Protein AF-A0A6L6EAN2-F1 (afdb_monomer_lite)

Foldseek 3Di:
DDPVVCQQPDWDDDDPDTHRNLVVQLVVLCVVLVVCVVVVHPVSLVSLLVSLVSLLVNLVVCLVPVPDPPCNVVSVVRNVVSVVSNVVSVVD

Structure (mmCIF, N/CA/C/O backbone):
data_AF-A0A6L6EAN2-F1
#
_entry.id   AF-A0A6L6EAN2-F1
#
loop_
_atom_site.group_PDB
_atom_site.id
_atom_site.type_symbol
_atom_site.label_atom_id
_atom_site.label_alt_id
_atom_site.label_comp_id
_atom_site.label_asym_id
_atom_site.label_entity_id
_atom_site.label_seq_id
_atom_site.pdbx_PDB_ins_code
_atom_site.Cartn_x
_atom_site.Cartn_y
_atom_site.Cartn_z
_atom_site.occupancy
_atom_site.B_iso_or_equiv
_atom_site.auth_seq_id
_atom_site.auth_comp_id
_atom_site.auth_asym_id
_atom_site.auth_atom_id
_atom_site.pdbx_PDB_model_num
ATOM 1 N N . MET A 1 1 ? -8.153 -6.657 -23.822 1.00 47.34 1 MET A N 1
ATOM 2 C C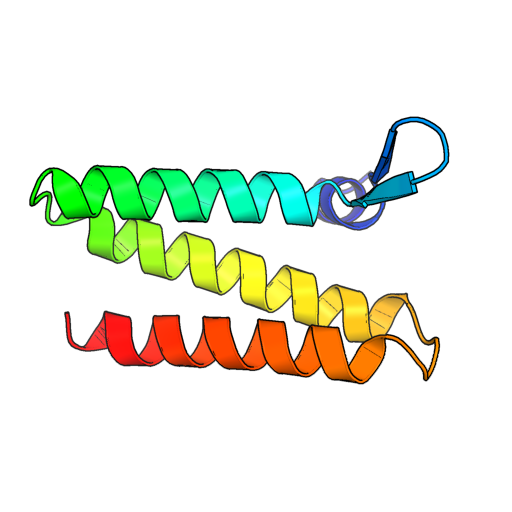A . MET A 1 1 ? -7.042 -6.095 -23.022 1.00 47.34 1 MET A CA 1
ATOM 3 C C . MET A 1 1 ? -7.441 -6.183 -21.557 1.00 47.34 1 MET A C 1
ATOM 5 O O . MET A 1 1 ? -8.406 -5.537 -21.179 1.00 47.34 1 MET A O 1
ATOM 9 N N . SER A 1 2 ? -6.806 -7.053 -20.767 1.00 74.00 2 SER A N 1
ATOM 10 C CA . SER A 1 2 ? -7.149 -7.201 -19.343 1.00 74.00 2 SER A CA 1
ATOM 11 C C . SER A 1 2 ? -6.704 -5.960 -18.560 1.00 74.00 2 SER A C 1
ATOM 13 O O . SER A 1 2 ? -5.590 -5.482 -18.767 1.00 74.00 2 SER A O 1
ATOM 15 N N . ILE A 1 3 ? -7.552 -5.465 -17.654 1.00 67.56 3 ILE A N 1
ATOM 16 C CA . ILE A 1 3 ? -7.271 -4.335 -16.746 1.00 67.56 3 ILE A CA 1
ATOM 17 C C . ILE A 1 3 ? -5.962 -4.529 -15.970 1.00 67.56 3 ILE A C 1
ATOM 19 O O . ILE A 1 3 ? -5.201 -3.581 -15.795 1.00 67.56 3 ILE A O 1
ATOM 23 N N . LEU A 1 4 ? -5.654 -5.769 -15.580 1.00 57.97 4 LEU A N 1
ATOM 24 C CA . LEU A 1 4 ? -4.393 -6.112 -14.919 1.00 57.97 4 LEU A CA 1
ATOM 25 C C . LEU A 1 4 ? -3.183 -5.823 -15.811 1.00 57.97 4 LEU A C 1
ATOM 27 O O . LEU A 1 4 ? -2.185 -5.287 -15.346 1.00 57.97 4 LEU A O 1
ATOM 31 N N . LYS A 1 5 ? -3.280 -6.131 -17.106 1.00 63.31 5 LYS A N 1
ATOM 32 C CA . LYS A 1 5 ? -2.188 -5.905 -18.056 1.00 63.31 5 LYS A CA 1
ATOM 33 C C . LYS A 1 5 ? -1.950 -4.412 -18.287 1.00 63.31 5 LYS A C 1
ATOM 35 O O . LYS A 1 5 ? -0.810 -3.964 -18.269 1.00 63.31 5 LYS A O 1
ATOM 40 N N . TRP A 1 6 ? -3.036 -3.639 -18.389 1.00 68.94 6 TRP A N 1
ATOM 41 C CA . TRP A 1 6 ? -2.979 -2.177 -18.468 1.00 68.94 6 TRP A CA 1
ATOM 42 C C . TRP A 1 6 ? -2.295 -1.563 -17.239 1.00 68.94 6 TRP A C 1
ATOM 44 O O . TRP A 1 6 ? -1.434 -0.708 -17.394 1.00 68.94 6 TRP A O 1
ATOM 54 N N . LEU A 1 7 ? -2.595 -2.050 -16.032 1.00 63.41 7 LEU A N 1
ATOM 55 C CA . LEU A 1 7 ? -1.970 -1.574 -14.793 1.00 63.41 7 LEU A CA 1
ATOM 56 C C . LEU A 1 7 ? -0.449 -1.833 -14.739 1.00 63.41 7 LEU A C 1
ATOM 58 O O . LEU A 1 7 ? 0.295 -1.051 -14.147 1.00 63.41 7 LEU A O 1
ATOM 62 N N . PHE A 1 8 ? 0.010 -2.935 -15.343 1.00 60.94 8 PHE A N 1
ATOM 63 C CA . PHE A 1 8 ? 1.415 -3.354 -15.330 1.00 60.94 8 PHE A CA 1
ATOM 64 C C . PHE A 1 8 ? 2.274 -2.685 -16.409 1.00 60.94 8 PHE A C 1
ATOM 66 O O . PHE A 1 8 ? 3.413 -2.308 -16.121 1.00 60.94 8 PHE A O 1
ATOM 73 N N . GLU A 1 9 ? 1.747 -2.562 -17.629 1.00 63.38 9 GLU A N 1
ATOM 74 C CA . GLU A 1 9 ? 2.472 -2.052 -18.803 1.00 63.38 9 GLU A CA 1
ATOM 75 C C . GLU A 1 9 ? 2.345 -0.530 -18.972 1.00 63.38 9 GLU A C 1
ATOM 77 O O . GLU A 1 9 ? 3.218 0.088 -19.590 1.00 63.38 9 GLU A O 1
ATOM 82 N N . ALA A 1 10 ? 1.293 0.089 -18.416 1.00 67.81 10 ALA A N 1
ATOM 83 C CA . ALA A 1 10 ? 1.111 1.530 -18.513 1.00 67.81 10 ALA A CA 1
ATOM 84 C C . ALA A 1 10 ? 2.210 2.262 -17.738 1.00 67.81 10 ALA A C 1
ATOM 86 O O . ALA A 1 10 ? 2.422 2.084 -16.536 1.00 67.81 10 ALA A O 1
ATOM 87 N N . GLN A 1 11 ? 2.912 3.113 -18.467 1.00 63.31 11 GLN A N 1
ATOM 88 C CA . GLN A 1 11 ? 4.022 3.901 -17.974 1.00 63.31 11 GLN A CA 1
ATOM 89 C C . GLN A 1 11 ? 3.837 5.329 -18.463 1.00 63.31 11 GLN A C 1
ATOM 91 O O . GLN A 1 11 ? 3.523 5.567 -19.630 1.00 63.31 11 GLN A O 1
ATOM 96 N N . ILE A 1 12 ? 3.983 6.275 -17.548 1.00 65.62 12 ILE A N 1
ATOM 97 C CA . ILE A 1 12 ? 3.941 7.693 -17.859 1.00 65.62 12 ILE A CA 1
ATOM 98 C C . ILE A 1 12 ? 5.356 8.149 -18.127 1.00 65.62 12 ILE A C 1
ATOM 100 O O . ILE A 1 12 ? 6.225 8.062 -17.262 1.00 65.62 12 ILE A O 1
ATOM 104 N N . GLN A 1 13 ? 5.569 8.686 -19.320 1.00 60.97 13 GLN A N 1
ATOM 105 C CA . GLN A 1 13 ? 6.811 9.362 -19.649 1.00 60.97 13 GLN A CA 1
ATOM 106 C C . GLN A 1 13 ? 6.733 10.807 -19.153 1.00 60.97 13 GLN A C 1
ATOM 108 O O . GLN A 1 13 ? 5.944 11.608 -19.649 1.00 60.97 13 GLN A O 1
ATOM 113 N N . PHE A 1 14 ? 7.554 11.129 -18.158 1.00 57.12 14 PHE A N 1
ATOM 114 C CA . PHE A 1 14 ? 7.803 12.489 -17.700 1.00 57.12 14 PHE A CA 1
ATOM 115 C C . PHE A 1 14 ? 9.195 12.908 -18.181 1.00 57.12 14 PHE A C 1
ATOM 117 O O . PHE A 1 14 ? 10.212 12.630 -17.540 1.00 57.12 14 PHE A O 1
ATOM 124 N N . GLY A 1 15 ? 9.249 13.558 -19.347 1.00 70.94 15 GLY A N 1
ATOM 125 C CA . GLY A 1 15 ? 10.511 13.967 -19.970 1.00 70.94 15 GLY A CA 1
ATOM 12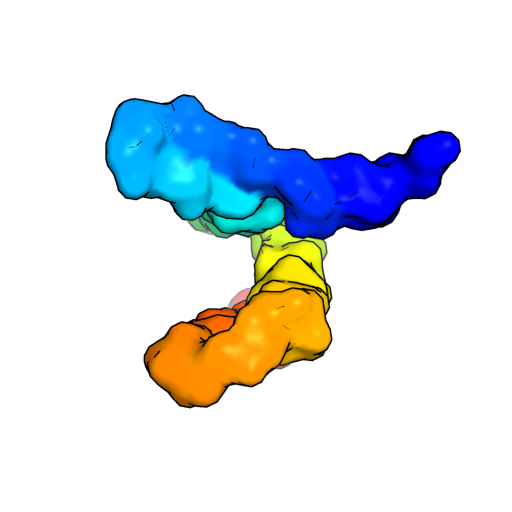6 C C . GLY A 1 15 ? 11.430 12.766 -20.210 1.00 70.94 15 GLY A C 1
ATOM 127 O O . GLY A 1 15 ? 11.045 11.820 -20.888 1.00 70.94 15 GLY A O 1
ATOM 128 N N . SER A 1 16 ? 12.629 12.776 -19.624 1.00 64.12 16 SER A N 1
ATOM 129 C CA . SER A 1 16 ? 13.618 11.694 -19.767 1.00 64.12 16 SER A CA 1
ATOM 130 C C . SER A 1 16 ? 13.413 10.505 -18.814 1.00 64.12 16 SER A C 1
ATOM 132 O O . SER A 1 16 ? 14.247 9.601 -18.798 1.00 64.12 16 SER A O 1
ATOM 134 N N . LYS A 1 17 ? 12.367 10.504 -17.972 1.00 50.31 17 LYS A N 1
ATOM 135 C CA . LYS A 1 17 ? 12.101 9.440 -16.988 1.00 50.31 17 LYS A CA 1
ATOM 136 C C . LYS A 1 17 ? 10.736 8.797 -17.224 1.00 50.31 17 LYS A C 1
ATOM 138 O O . LYS A 1 17 ? 9.736 9.487 -17.401 1.00 50.31 17 LYS A O 1
ATOM 143 N N . SER A 1 18 ? 10.699 7.469 -17.187 1.00 61.62 18 SER A N 1
ATOM 144 C CA . SER A 1 18 ? 9.460 6.688 -17.240 1.00 61.62 18 SER A CA 1
ATOM 145 C C . SER A 1 18 ? 9.057 6.306 -15.815 1.00 61.62 18 SER A C 1
ATOM 147 O O . SER A 1 18 ? 9.845 5.677 -15.112 1.00 61.62 18 SER A O 1
ATOM 149 N N . ILE A 1 19 ? 7.867 6.721 -15.378 1.00 66.31 19 ILE A N 1
ATOM 150 C CA . ILE A 1 19 ? 7.269 6.344 -14.091 1.00 66.31 19 ILE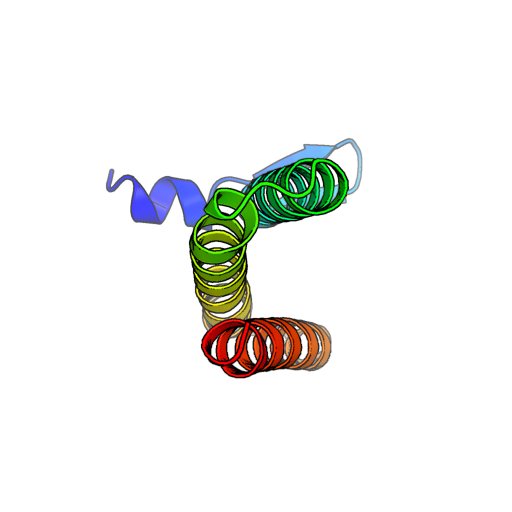 A CA 1
ATOM 151 C C . ILE A 1 19 ? 6.175 5.328 -14.383 1.00 66.31 19 ILE A C 1
ATOM 153 O O . ILE A 1 19 ? 5.254 5.590 -15.160 1.00 66.31 19 ILE A O 1
ATOM 157 N N . ALA A 1 20 ? 6.253 4.156 -13.766 1.00 70.38 20 ALA A N 1
ATOM 158 C CA . ALA A 1 20 ? 5.239 3.137 -13.982 1.00 70.38 20 ALA A CA 1
ATOM 159 C C . ALA A 1 20 ? 3.940 3.525 -13.260 1.00 70.38 20 ALA A C 1
ATOM 161 O O . ALA A 1 20 ? 3.980 4.019 -12.132 1.00 70.38 20 ALA A O 1
ATOM 162 N N . TRP A 1 21 ? 2.770 3.267 -13.863 1.00 69.44 21 TRP A N 1
ATOM 163 C CA . TRP A 1 21 ? 1.503 3.727 -13.274 1.00 69.44 21 TRP A CA 1
ATOM 164 C C . TRP A 1 21 ? 1.272 3.180 -11.860 1.00 69.44 21 TRP A C 1
ATOM 166 O O . TRP A 1 21 ? 0.734 3.844 -10.975 1.00 69.44 21 TRP A O 1
ATOM 176 N N . ARG A 1 22 ? 1.779 1.970 -11.645 1.00 67.69 22 ARG A N 1
ATOM 177 C CA . ARG A 1 22 ? 1.814 1.258 -10.375 1.00 67.69 22 ARG A CA 1
ATOM 178 C C . ARG A 1 22 ? 2.514 2.009 -9.232 1.00 67.69 22 ARG A C 1
ATOM 180 O O . ARG A 1 22 ? 2.060 1.916 -8.097 1.00 67.69 22 ARG A O 1
ATOM 187 N N . GLU A 1 23 ? 3.561 2.785 -9.513 1.00 68.75 23 GLU A N 1
ATOM 188 C CA . GLU A 1 23 ? 4.252 3.591 -8.495 1.00 68.75 23 GLU A CA 1
ATOM 189 C C . GLU A 1 23 ? 3.385 4.767 -8.047 1.00 68.75 23 GLU A C 1
ATOM 191 O O . GLU A 1 23 ? 3.303 5.065 -6.856 1.00 68.75 23 GLU A O 1
ATOM 196 N N . VAL A 1 24 ? 2.672 5.395 -8.985 1.00 75.44 24 VAL A N 1
ATOM 197 C CA . VAL A 1 24 ? 1.779 6.514 -8.666 1.00 75.44 24 VAL A CA 1
ATOM 198 C C . VAL A 1 24 ? 0.570 6.035 -7.870 1.00 75.44 24 VAL A C 1
ATOM 200 O O . VAL A 1 24 ? 0.225 6.643 -6.861 1.00 75.44 24 VAL A O 1
ATOM 203 N N . ILE A 1 25 ? -0.045 4.920 -8.272 1.00 72.88 25 ILE A N 1
ATOM 204 C CA . ILE A 1 25 ? -1.181 4.327 -7.549 1.00 72.88 25 ILE A CA 1
ATOM 205 C C . ILE A 1 25 ? -0.761 3.928 -6.136 1.00 72.88 25 ILE A C 1
ATOM 207 O O . ILE A 1 25 ? -1.445 4.249 -5.166 1.00 72.88 25 ILE A O 1
ATOM 211 N N . GLY A 1 26 ? 0.402 3.294 -6.018 1.00 69.75 26 GLY A N 1
ATOM 212 C CA . GLY A 1 26 ? 1.017 2.960 -4.748 1.00 69.75 26 GLY A CA 1
ATOM 213 C C . GLY A 1 26 ? 1.246 4.160 -3.831 1.00 69.75 26 GLY A C 1
ATOM 214 O O . GLY A 1 26 ? 0.849 4.141 -2.667 1.00 69.75 26 GLY A O 1
ATOM 215 N N . GLY A 1 27 ? 1.832 5.232 -4.367 1.00 77.50 27 GLY A N 1
ATOM 216 C CA . GLY A 1 27 ? 2.054 6.476 -3.632 1.00 77.50 27 GLY A CA 1
ATOM 217 C C . GLY A 1 27 ? 0.752 7.143 -3.184 1.00 77.50 27 GLY A C 1
ATOM 218 O O . GLY A 1 27 ? 0.643 7.570 -2.036 1.00 77.50 27 GLY A O 1
ATOM 219 N N . VAL A 1 28 ? -0.265 7.184 -4.049 1.00 79.38 28 VAL A N 1
ATOM 220 C CA . VAL A 1 28 ? -1.583 7.756 -3.723 1.00 79.38 28 VAL A CA 1
ATOM 221 C C . VAL A 1 28 ? -2.291 6.945 -2.635 1.00 79.38 28 VAL A C 1
ATOM 223 O O . VAL A 1 28 ? -2.858 7.533 -1.711 1.00 79.38 28 VAL A O 1
ATOM 226 N N . LEU A 1 29 ? -2.235 5.612 -2.696 1.00 73.56 29 LEU A N 1
ATOM 227 C CA . LEU A 1 29 ? -2.806 4.742 -1.663 1.00 73.56 29 LEU A CA 1
ATOM 228 C C . LEU A 1 29 ? -2.069 4.884 -0.328 1.00 73.56 29 LEU A C 1
ATOM 230 O O . LEU A 1 29 ? -2.720 5.058 0.703 1.00 73.56 29 LEU A O 1
ATOM 234 N N . GLY A 1 30 ? -0.734 4.902 -0.345 1.00 71.19 30 GLY A N 1
ATOM 235 C CA . GLY A 1 30 ? 0.076 5.119 0.856 1.00 71.19 30 GLY A CA 1
ATOM 236 C C . GLY A 1 30 ? -0.210 6.471 1.518 1.00 71.19 30 GLY A C 1
ATOM 237 O O . GLY A 1 30 ? -0.436 6.539 2.726 1.00 71.19 30 GLY A O 1
ATOM 238 N N . LEU A 1 31 ? -0.296 7.546 0.727 1.00 79.38 31 LEU A N 1
ATOM 239 C CA . LEU A 1 31 ? -0.664 8.878 1.221 1.00 79.38 31 LEU A CA 1
ATOM 240 C C . LEU A 1 31 ? -2.088 8.911 1.784 1.00 79.38 31 LEU A C 1
ATOM 242 O O . LEU A 1 31 ? -2.318 9.493 2.843 1.00 79.38 31 LEU A O 1
ATOM 246 N N . SER A 1 32 ? -3.041 8.265 1.110 1.00 77.00 32 SER A N 1
ATOM 247 C CA . SER A 1 32 ? -4.434 8.200 1.568 1.00 77.00 32 SER A CA 1
ATOM 248 C C . SER A 1 32 ? -4.546 7.466 2.905 1.00 77.00 32 SER A C 1
ATOM 250 O O . SER A 1 32 ? -5.212 7.956 3.817 1.00 77.00 32 SER A O 1
ATOM 252 N N . SER A 1 33 ? -3.844 6.339 3.054 1.00 69.06 33 SER A N 1
ATOM 253 C CA . SER A 1 33 ? -3.752 5.598 4.316 1.00 69.06 33 SER A CA 1
ATOM 254 C C . SER A 1 33 ? -3.143 6.455 5.431 1.00 69.06 33 SER A C 1
ATOM 256 O O . SER A 1 33 ? -3.740 6.593 6.500 1.00 69.06 33 SER A O 1
ATOM 258 N N . ALA A 1 34 ? -2.022 7.136 5.161 1.00 75.44 34 ALA A N 1
ATOM 259 C CA . ALA A 1 34 ? -1.370 8.015 6.131 1.00 75.44 34 ALA A CA 1
ATOM 260 C C . ALA A 1 34 ? -2.290 9.160 6.597 1.00 75.44 34 ALA A C 1
ATOM 262 O O . ALA A 1 34 ? -2.395 9.430 7.794 1.00 75.44 34 ALA A O 1
ATOM 263 N N . VAL A 1 35 ? -3.017 9.802 5.675 1.00 80.31 35 VAL A N 1
ATOM 264 C CA . VAL A 1 35 ? -3.980 10.870 6.001 1.00 80.31 35 VAL A CA 1
ATOM 265 C C . VAL A 1 35 ? -5.150 10.340 6.834 1.00 80.31 35 VAL A C 1
ATOM 267 O O . VAL A 1 35 ? -5.598 11.008 7.770 1.00 80.31 35 VAL A O 1
ATOM 270 N N . LEU A 1 36 ? -5.655 9.144 6.528 1.00 78.00 36 LEU A N 1
ATOM 271 C CA . LEU A 1 36 ? -6.713 8.510 7.317 1.00 78.00 36 LEU A CA 1
ATOM 272 C C . LEU A 1 36 ? -6.219 8.126 8.721 1.00 78.00 36 LEU A C 1
ATOM 274 O O . LEU A 1 36 ? -6.958 8.313 9.692 1.00 78.00 36 LEU A O 1
ATOM 278 N N . GLY A 1 37 ? -4.971 7.661 8.837 1.00 75.31 37 GLY A N 1
ATOM 279 C CA . GLY A 1 37 ? -4.319 7.346 10.109 1.00 75.31 37 GLY A CA 1
ATOM 280 C C . GLY A 1 37 ? -4.150 8.587 10.986 1.00 75.31 37 GLY A C 1
ATOM 281 O O . GLY A 1 37 ? -4.527 8.576 12.157 1.00 75.31 37 GLY A O 1
ATOM 282 N N . LEU A 1 38 ? -3.716 9.708 10.395 1.00 81.25 38 LEU A N 1
ATOM 283 C CA . LEU A 1 38 ? -3.638 11.010 11.072 1.00 81.25 38 LEU A CA 1
ATOM 284 C C . LEU A 1 38 ? -5.000 11.472 11.610 1.00 81.25 38 LEU A C 1
ATOM 286 O O . LEU A 1 38 ? -5.080 12.064 12.685 1.00 81.25 38 LEU A O 1
ATOM 290 N N . LYS A 1 39 ? -6.091 11.155 10.902 1.00 83.44 39 LYS A N 1
ATOM 291 C CA . LYS A 1 39 ? -7.466 11.450 11.336 1.00 83.44 39 LYS A CA 1
ATOM 292 C C . LYS A 1 39 ? -8.012 10.477 12.390 1.00 83.44 39 LYS A C 1
ATOM 294 O O . LYS A 1 39 ? -9.202 10.546 12.694 1.00 83.44 39 LYS A O 1
ATOM 299 N N . ARG A 1 40 ? -7.181 9.582 12.946 1.00 80.75 40 ARG A N 1
ATOM 300 C CA . ARG A 1 40 ? -7.561 8.548 13.931 1.00 80.75 40 ARG A CA 1
ATOM 301 C C . ARG A 1 40 ? -8.761 7.706 13.480 1.00 80.75 40 ARG A C 1
ATOM 303 O O . ARG A 1 40 ? -9.587 7.287 14.288 1.00 80.75 40 ARG A O 1
ATOM 310 N N . LYS A 1 41 ? -8.900 7.487 12.169 1.00 78.81 41 LYS A N 1
ATOM 311 C CA . LYS A 1 41 ? -9.982 6.677 11.607 1.00 78.81 41 LYS A CA 1
ATOM 312 C C . LYS A 1 41 ? -9.530 5.222 11.552 1.00 78.81 41 LYS A C 1
ATOM 314 O O . LYS A 1 41 ? -8.551 4.918 10.885 1.00 78.81 41 LYS A O 1
ATOM 319 N N . VAL A 1 42 ? -10.312 4.316 12.142 1.00 77.81 42 VAL A N 1
ATOM 320 C CA .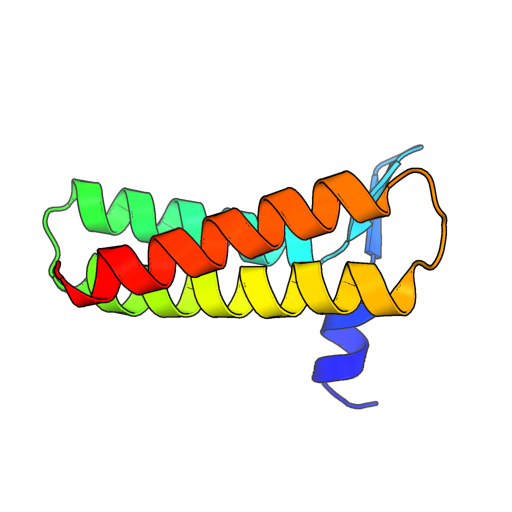 VAL A 1 42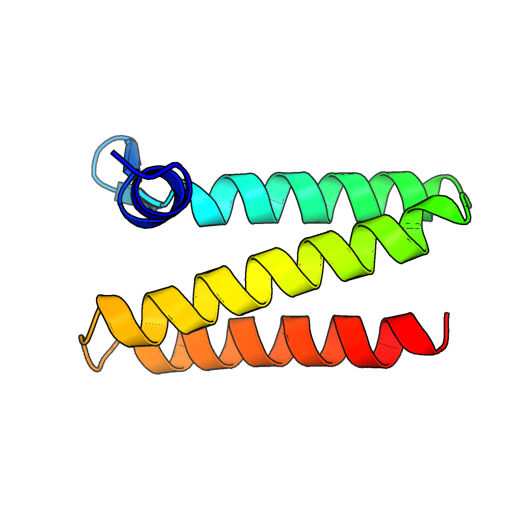 ? -10.066 2.860 12.077 1.00 77.81 42 VAL A CA 1
ATOM 321 C C . VAL A 1 42 ? -10.047 2.349 10.628 1.00 77.81 42 VAL A C 1
ATOM 323 O O . VAL A 1 42 ? -9.373 1.379 10.332 1.00 77.81 42 VAL A O 1
ATOM 326 N N . ILE A 1 43 ? -10.692 3.047 9.681 1.00 79.62 43 ILE A N 1
ATOM 327 C CA . ILE A 1 43 ? -10.639 2.696 8.250 1.00 79.62 43 ILE A CA 1
ATOM 328 C C . ILE A 1 43 ? -9.255 2.895 7.609 1.00 79.62 43 ILE A C 1
ATOM 330 O O . ILE A 1 43 ? -9.004 2.352 6.539 1.00 79.62 43 ILE A O 1
ATOM 334 N N . ALA A 1 44 ? -8.343 3.630 8.253 1.00 75.75 44 ALA A N 1
ATOM 335 C CA . ALA A 1 44 ? -6.951 3.720 7.811 1.00 75.75 44 ALA A CA 1
ATOM 336 C C . ALA A 1 44 ? -6.277 2.344 7.790 1.00 75.75 44 ALA A C 1
ATOM 338 O O . ALA A 1 44 ? -5.476 2.059 6.910 1.00 75.75 44 ALA A O 1
ATOM 339 N N . TRP A 1 45 ? -6.670 1.484 8.728 1.00 80.94 45 TRP A N 1
ATOM 340 C CA . TRP A 1 45 ? -6.132 0.148 8.920 1.00 80.94 45 TRP A CA 1
ATOM 341 C C . TRP A 1 45 ? -6.365 -0.790 7.719 1.00 80.94 45 TRP A C 1
ATOM 343 O O . TRP A 1 45 ? -5.387 -1.205 7.096 1.00 80.94 45 TRP A O 1
ATOM 353 N N . PRO A 1 46 ? -7.613 -1.067 7.282 1.00 81.00 46 PRO A N 1
ATOM 354 C CA . PRO A 1 46 ? -7.842 -1.908 6.110 1.00 81.00 46 PRO A CA 1
ATOM 355 C C . PRO A 1 46 ? -7.359 -1.244 4.813 1.00 81.00 46 PRO A C 1
ATOM 357 O O . PRO A 1 46 ? -6.912 -1.936 3.903 1.00 81.00 46 PRO A O 1
ATOM 360 N N . VAL A 1 47 ? -7.412 0.090 4.714 1.00 80.88 47 VAL A N 1
ATOM 361 C CA . VAL A 1 47 ? -6.916 0.820 3.535 1.00 80.88 47 VAL A CA 1
ATOM 362 C C . VAL A 1 47 ? -5.395 0.702 3.411 1.00 80.88 47 VAL A C 1
ATOM 364 O O . VAL A 1 47 ? -4.898 0.521 2.301 1.00 80.88 47 VAL A O 1
ATOM 367 N N . GLY A 1 48 ? -4.666 0.748 4.530 1.00 81.12 48 GLY A N 1
ATOM 368 C CA . GLY A 1 48 ? -3.225 0.506 4.583 1.00 81.12 48 GLY A CA 1
ATOM 369 C C . GLY A 1 48 ? -2.869 -0.889 4.088 1.00 81.12 48 GLY A C 1
ATOM 370 O O . GLY A 1 48 ? -2.125 -1.006 3.122 1.00 81.12 48 GLY A O 1
ATOM 371 N N . ILE A 1 49 ? -3.512 -1.923 4.640 1.00 84.88 49 ILE A N 1
ATOM 372 C CA . ILE A 1 49 ? -3.292 -3.321 4.233 1.00 84.88 49 ILE A CA 1
ATOM 373 C C . ILE A 1 49 ? -3.524 -3.510 2.727 1.00 84.88 49 ILE A C 1
ATOM 375 O O . ILE A 1 49 ? -2.715 -4.142 2.050 1.00 84.88 49 ILE A O 1
ATOM 379 N N . VAL A 1 50 ? -4.606 -2.948 2.176 1.00 84.50 50 VAL A N 1
ATOM 380 C CA . VAL A 1 50 ? -4.899 -3.038 0.735 1.00 84.50 50 VAL A CA 1
ATOM 381 C C . VAL A 1 50 ? -3.856 -2.286 -0.098 1.00 84.50 50 VAL A C 1
ATOM 383 O O . VAL A 1 50 ? -3.434 -2.785 -1.143 1.00 84.50 50 VAL A O 1
ATOM 386 N N . GLY A 1 51 ? -3.417 -1.110 0.357 1.00 82.44 51 GLY A N 1
ATOM 387 C CA . GLY A 1 51 ? -2.367 -0.330 -0.297 1.00 82.44 51 GLY A CA 1
ATOM 388 C C . GLY A 1 51 ? -1.026 -1.061 -0.323 1.00 82.44 51 GLY A C 1
ATOM 389 O O . GLY A 1 51 ? -0.419 -1.192 -1.387 1.00 82.44 51 GLY A O 1
ATOM 390 N N . ASP A 1 52 ? -0.606 -1.599 0.818 1.00 86.00 52 ASP A N 1
ATOM 391 C CA . ASP A 1 52 ? 0.635 -2.355 0.952 1.00 86.00 52 ASP A CA 1
ATOM 392 C C . ASP A 1 52 ? 0.583 -3.670 0.159 1.00 86.00 52 ASP A C 1
ATOM 394 O O . ASP A 1 52 ? 1.563 -4.034 -0.491 1.00 86.00 52 ASP A O 1
ATOM 398 N N . ALA A 1 53 ? -0.565 -4.357 0.115 1.00 85.56 53 ALA A N 1
ATOM 399 C CA . ALA A 1 53 ? -0.751 -5.562 -0.698 1.00 85.56 53 ALA A CA 1
ATOM 400 C C . ALA A 1 53 ? -0.670 -5.268 -2.204 1.00 85.56 53 ALA A C 1
ATOM 402 O O . ALA A 1 53 ? -0.016 -5.998 -2.957 1.00 85.56 53 ALA A O 1
ATOM 403 N N . LEU A 1 54 ? -1.282 -4.171 -2.660 1.00 82.00 54 LEU A N 1
ATOM 404 C CA . LEU A 1 54 ? -1.172 -3.732 -4.049 1.00 82.00 54 LEU A CA 1
ATOM 405 C C . LEU A 1 54 ? 0.281 -3.385 -4.382 1.00 82.00 54 LEU A C 1
ATOM 407 O O . LEU A 1 54 ? 0.821 -3.881 -5.368 1.00 82.00 54 LEU A O 1
ATOM 411 N N . LEU A 1 55 ? 0.946 -2.600 -3.536 1.00 81.56 55 LEU A N 1
ATOM 412 C CA . LEU A 1 55 ? 2.354 -2.250 -3.704 1.00 81.56 55 LEU A CA 1
ATOM 413 C C . LEU A 1 55 ? 3.268 -3.481 -3.718 1.00 81.56 55 LEU A C 1
ATOM 415 O O . LEU A 1 55 ? 4.171 -3.572 -4.547 1.00 81.56 55 LEU A O 1
ATOM 419 N N . PHE A 1 56 ? 3.021 -4.452 -2.840 1.00 85.56 56 PHE A N 1
ATOM 420 C CA . PHE A 1 56 ? 3.735 -5.723 -2.820 1.00 85.56 56 PHE A CA 1
ATOM 421 C C . PHE A 1 56 ? 3.620 -6.449 -4.164 1.00 85.56 56 PHE A C 1
ATOM 423 O O . PHE A 1 56 ? 4.643 -6.770 -4.765 1.00 85.56 56 PHE A O 1
ATOM 430 N N . THR A 1 57 ? 2.402 -6.647 -4.680 1.00 78.69 57 THR A N 1
ATOM 431 C CA . THR A 1 57 ? 2.189 -7.336 -5.971 1.00 78.69 57 THR A CA 1
ATOM 432 C C . THR A 1 57 ? 2.811 -6.585 -7.148 1.00 78.69 57 THR A C 1
ATOM 434 O O . THR A 1 57 ? 3.359 -7.197 -8.063 1.00 78.69 57 THR A O 1
ATOM 437 N N . VAL A 1 58 ? 2.797 -5.256 -7.095 1.00 75.31 58 VAL A N 1
ATOM 438 C CA . VAL A 1 58 ? 3.422 -4.358 -8.065 1.00 75.31 58 VAL A CA 1
ATOM 439 C C . VAL A 1 58 ? 4.942 -4.504 -8.095 1.00 75.31 58 VAL A C 1
ATOM 441 O O . VAL A 1 58 ? 5.514 -4.677 -9.173 1.00 75.31 58 VAL A O 1
ATOM 444 N N . PHE A 1 59 ? 5.604 -4.447 -6.938 1.00 75.88 59 PHE A N 1
ATOM 445 C CA . PHE A 1 59 ? 7.059 -4.571 -6.865 1.00 75.88 59 PHE A CA 1
ATOM 446 C C . PHE A 1 59 ? 7.513 -5.990 -7.185 1.00 75.88 59 PHE A C 1
ATOM 448 O O . PHE A 1 59 ? 8.487 -6.165 -7.912 1.00 75.88 59 PHE A O 1
ATOM 455 N N . LEU A 1 60 ? 6.767 -6.998 -6.729 1.00 79.06 60 LEU A N 1
ATOM 456 C CA . LEU A 1 60 ? 7.024 -8.393 -7.066 1.00 79.06 60 LEU A CA 1
ATOM 457 C C . LEU A 1 60 ? 6.869 -8.635 -8.578 1.00 79.06 60 LEU A C 1
ATOM 459 O O . LEU A 1 60 ? 7.734 -9.234 -9.207 1.00 79.06 60 LEU A O 1
ATOM 463 N N . GLY A 1 61 ? 5.816 -8.103 -9.201 1.00 72.50 61 GLY A N 1
ATOM 464 C CA . GLY A 1 61 ? 5.646 -8.179 -10.651 1.00 72.50 61 GLY A CA 1
ATOM 465 C C . GLY A 1 61 ? 6.713 -7.393 -11.423 1.00 72.50 61 GLY A C 1
ATOM 466 O O . GLY A 1 61 ? 7.126 -7.824 -12.495 1.00 72.50 61 GLY A O 1
ATOM 467 N N . ALA A 1 62 ? 7.234 -6.291 -10.873 1.00 67.56 62 ALA A N 1
ATOM 468 C CA . ALA A 1 62 ? 8.365 -5.581 -11.468 1.00 67.56 62 ALA A CA 1
ATOM 469 C C . ALA A 1 62 ? 9.665 -6.408 -11.422 1.00 67.56 62 ALA A C 1
ATOM 471 O O . ALA A 1 62 ? 10.414 -6.416 -12.396 1.00 67.56 62 ALA A O 1
ATOM 472 N N . VAL A 1 63 ? 9.910 -7.157 -10.342 1.00 71.38 63 VAL A N 1
ATOM 473 C CA . VAL A 1 63 ? 11.034 -8.106 -10.271 1.00 71.38 63 VAL A CA 1
ATOM 474 C C . VAL A 1 63 ? 10.958 -9.131 -11.404 1.00 71.38 63 VAL A C 1
ATOM 476 O O . VAL A 1 63 ? 11.967 -9.368 -12.071 1.00 71.38 63 VAL A O 1
ATOM 479 N N . PHE A 1 64 ? 9.776 -9.715 -11.628 1.00 70.06 64 PHE A N 1
ATOM 480 C CA . PHE A 1 64 ? 9.576 -10.751 -12.644 1.00 70.06 64 PHE A CA 1
ATOM 481 C C . PHE A 1 64 ? 9.562 -10.208 -14.081 1.00 70.06 64 PHE A C 1
ATOM 483 O O . PHE A 1 64 ? 10.033 -10.897 -14.981 1.00 70.06 64 PHE A O 1
ATOM 490 N N . SER A 1 65 ? 9.060 -8.989 -14.309 1.00 64.25 65 SER A N 1
ATOM 491 C CA . SER A 1 65 ? 8.965 -8.403 -15.655 1.00 64.25 65 SER A CA 1
ATOM 492 C C . SER A 1 65 ? 10.236 -7.707 -16.135 1.00 64.25 65 SER A C 1
ATOM 494 O O . SER A 1 65 ? 10.487 -7.705 -17.336 1.00 64.25 65 SER A O 1
ATOM 496 N N . PHE A 1 66 ? 11.015 -7.069 -15.251 1.00 61.50 66 PHE A N 1
ATOM 497 C CA . PHE A 1 66 ? 12.093 -6.181 -15.705 1.00 61.50 66 PHE A CA 1
ATOM 498 C C . PHE A 1 66 ? 13.466 -6.831 -15.829 1.00 61.50 66 PHE A C 1
ATOM 500 O O . PHE A 1 66 ? 14.290 -6.219 -16.493 1.00 61.50 66 PHE A O 1
ATOM 507 N N . GLY A 1 67 ? 13.712 -8.028 -15.275 1.00 52.53 67 GLY A N 1
ATOM 508 C CA . GLY A 1 67 ? 14.853 -8.915 -15.593 1.00 52.53 67 GLY A CA 1
ATOM 509 C C . GLY A 1 67 ? 16.290 -8.352 -15.533 1.00 52.53 67 GLY A C 1
ATOM 510 O O . GLY A 1 67 ? 17.233 -9.118 -15.673 1.00 52.53 67 GLY A O 1
ATOM 511 N N . ALA A 1 68 ? 16.482 -7.049 -15.331 1.00 49.75 68 ALA A N 1
ATOM 512 C CA . ALA A 1 68 ? 17.759 -6.361 -15.385 1.00 49.75 68 ALA A CA 1
ATOM 513 C C . ALA A 1 68 ? 18.389 -6.369 -13.988 1.00 49.75 68 ALA A C 1
ATOM 515 O O . ALA A 1 68 ? 17.843 -5.797 -13.037 1.00 49.75 68 ALA A O 1
ATOM 516 N N . GLU A 1 69 ? 19.532 -7.045 -13.886 1.00 54.62 69 GLU A N 1
ATOM 517 C CA . GLU A 1 69 ? 20.235 -7.420 -12.652 1.00 54.62 69 GLU A CA 1
ATOM 518 C C . GLU A 1 69 ? 20.539 -6.249 -11.692 1.00 54.62 69 GLU A C 1
ATOM 520 O O . GLU A 1 69 ? 20.648 -6.463 -10.484 1.00 54.62 69 GLU A O 1
ATOM 525 N N . ASP A 1 70 ? 20.582 -5.001 -12.173 1.00 55.75 70 ASP A N 1
ATOM 526 C CA . ASP A 1 70 ? 20.936 -3.827 -11.359 1.00 55.75 70 ASP A CA 1
ATOM 527 C C . ASP A 1 70 ? 19.794 -3.235 -10.509 1.00 55.75 70 ASP A C 1
ATOM 529 O O . ASP A 1 70 ? 20.046 -2.591 -9.489 1.00 55.75 70 ASP A O 1
ATOM 533 N N . GLN A 1 71 ? 18.522 -3.423 -10.883 1.00 57.59 71 GLN A N 1
ATOM 534 C CA . GLN A 1 71 ? 17.383 -2.802 -10.171 1.00 57.59 71 GLN A CA 1
ATOM 535 C C . GLN A 1 71 ? 16.556 -3.798 -9.343 1.00 57.59 71 GLN A C 1
ATOM 537 O O . GLN A 1 71 ? 15.773 -3.384 -8.484 1.00 57.59 71 GLN A O 1
ATOM 542 N N . GLN A 1 72 ? 16.749 -5.110 -9.528 1.00 60.44 72 GLN A N 1
ATOM 543 C CA . GLN A 1 72 ? 15.963 -6.135 -8.829 1.00 60.44 72 GLN A CA 1
ATOM 544 C C . GLN A 1 72 ? 16.097 -6.064 -7.304 1.00 60.44 72 GLN A C 1
ATOM 546 O O . GLN A 1 72 ? 15.099 -6.205 -6.596 1.00 60.44 72 GLN A O 1
ATOM 551 N N . LYS A 1 73 ? 17.298 -5.786 -6.781 1.00 62.56 73 LYS A N 1
ATOM 552 C CA . LYS A 1 73 ? 17.533 -5.685 -5.329 1.00 62.56 73 LYS A CA 1
ATOM 553 C C . LYS A 1 73 ? 16.669 -4.601 -4.677 1.00 62.56 73 LYS A C 1
ATOM 555 O O . LYS A 1 73 ? 16.122 -4.819 -3.597 1.00 62.56 73 LYS A O 1
ATOM 560 N N . ASN A 1 74 ? 16.475 -3.473 -5.360 1.00 72.81 74 ASN A N 1
ATOM 561 C CA . ASN A 1 74 ? 15.637 -2.383 -4.864 1.00 72.81 74 ASN A CA 1
ATOM 562 C C . ASN A 1 74 ? 14.151 -2.758 -4.854 1.00 72.81 74 ASN A C 1
ATOM 564 O O . ASN A 1 74 ? 13.443 -2.413 -3.909 1.00 72.81 74 ASN A O 1
ATOM 568 N N . PHE A 1 75 ? 13.669 -3.486 -5.863 1.00 75.94 75 PHE A N 1
ATOM 569 C CA . PHE A 1 75 ? 12.276 -3.938 -5.894 1.00 75.94 75 PHE A CA 1
ATOM 570 C C . PHE A 1 75 ? 11.991 -5.022 -4.852 1.00 75.94 75 PHE A C 1
ATOM 572 O O . PHE A 1 75 ? 10.952 -4.962 -4.201 1.00 75.94 75 PHE A O 1
ATOM 579 N N . TYR A 1 76 ? 12.929 -5.944 -4.609 1.00 79.31 76 TYR A N 1
ATOM 580 C CA . TYR A 1 76 ? 12.818 -6.904 -3.507 1.00 79.31 76 TYR A CA 1
ATOM 581 C C . TYR A 1 76 ? 12.787 -6.213 -2.141 1.00 79.31 76 TYR A C 1
ATOM 583 O O . TYR A 1 76 ? 11.957 -6.563 -1.301 1.00 79.31 76 TYR A O 1
ATOM 591 N N . GLY A 1 77 ? 13.645 -5.210 -1.922 1.00 81.94 77 GLY A N 1
ATOM 592 C CA . GLY A 1 77 ? 13.641 -4.421 -0.688 1.00 81.94 77 GLY A CA 1
ATOM 593 C C . GLY A 1 77 ? 12.312 -3.694 -0.468 1.00 81.94 77 GLY A C 1
ATOM 594 O O . GLY A 1 77 ? 11.746 -3.741 0.624 1.00 81.94 77 GLY A O 1
ATOM 595 N N . GLN A 1 78 ? 11.766 -3.086 -1.524 1.00 81.25 78 GLN A N 1
ATOM 596 C CA . GLN A 1 78 ? 10.468 -2.409 -1.469 1.00 81.25 78 GLN A CA 1
ATOM 597 C C . GLN A 1 78 ? 9.302 -3.383 -1.256 1.00 81.25 78 GLN A C 1
ATOM 599 O O . GLN A 1 78 ? 8.447 -3.127 -0.410 1.00 81.25 78 GLN A O 1
ATOM 604 N N . ALA A 1 79 ? 9.284 -4.524 -1.949 1.00 85.06 79 ALA A N 1
ATOM 605 C CA . ALA A 1 79 ? 8.276 -5.562 -1.746 1.00 85.06 79 ALA A CA 1
ATOM 606 C C . ALA A 1 79 ? 8.304 -6.088 -0.301 1.00 85.06 79 ALA A C 1
ATOM 608 O O . ALA A 1 79 ? 7.272 -6.137 0.363 1.00 85.06 79 ALA A O 1
ATOM 609 N N . SER A 1 80 ? 9.491 -6.404 0.219 1.00 84.94 80 SER A N 1
ATOM 610 C CA . SER A 1 80 ? 9.665 -6.933 1.578 1.00 84.94 80 SER A CA 1
ATOM 611 C C . SER A 1 80 ? 9.202 -5.944 2.649 1.00 84.94 80 SER A C 1
ATOM 613 O O . SER A 1 80 ? 8.578 -6.346 3.628 1.00 84.94 80 SER A O 1
ATOM 615 N N . ARG A 1 81 ? 9.440 -4.640 2.446 1.00 88.44 81 ARG A N 1
ATOM 616 C CA . ARG A 1 81 ? 8.912 -3.589 3.324 1.00 88.44 81 ARG A CA 1
ATOM 617 C C . ARG A 1 81 ? 7.387 -3.609 3.367 1.00 88.44 81 ARG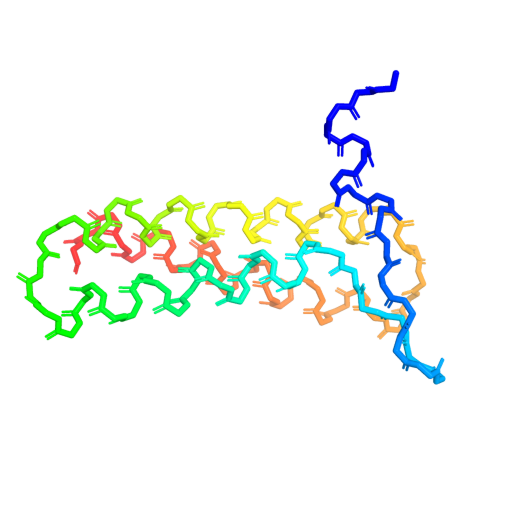 A C 1
ATOM 619 O O . ARG A 1 81 ? 6.829 -3.588 4.457 1.00 88.44 81 ARG A O 1
ATOM 626 N N . ASN A 1 82 ? 6.720 -3.649 2.215 1.00 85.94 82 ASN A N 1
ATOM 627 C CA . ASN A 1 82 ? 5.255 -3.650 2.187 1.00 85.94 82 ASN A CA 1
ATOM 628 C C . ASN A 1 82 ? 4.689 -4.933 2.791 1.00 85.94 82 ASN A C 1
ATOM 630 O O . ASN A 1 82 ? 3.702 -4.884 3.513 1.00 85.94 82 ASN A O 1
ATOM 634 N N . LEU A 1 83 ? 5.358 -6.070 2.588 1.00 88.00 83 LEU A N 1
ATOM 635 C CA . LEU A 1 83 ? 4.996 -7.313 3.263 1.00 88.00 83 LEU A CA 1
ATOM 636 C C . LEU A 1 83 ? 5.092 -7.180 4.792 1.00 88.00 83 LEU A C 1
ATOM 638 O O . LEU A 1 83 ? 4.184 -7.603 5.502 1.00 88.00 83 LEU A O 1
ATOM 642 N N . LEU A 1 84 ? 6.155 -6.554 5.302 1.00 89.81 84 LEU A N 1
ATOM 643 C CA . LEU A 1 84 ? 6.299 -6.280 6.732 1.00 89.81 84 LEU A CA 1
ATOM 644 C C . LEU A 1 84 ? 5.212 -5.326 7.241 1.00 89.81 84 LEU A C 1
ATOM 646 O O . LEU A 1 84 ? 4.666 -5.567 8.314 1.00 89.81 84 LEU A O 1
ATOM 650 N N . LEU A 1 85 ? 4.869 -4.284 6.478 1.00 87.12 85 LEU A N 1
ATOM 651 C CA . LEU A 1 85 ? 3.790 -3.358 6.830 1.00 87.12 85 LEU A CA 1
ATOM 652 C C . LEU A 1 85 ? 2.443 -4.075 6.915 1.00 87.12 85 LEU A C 1
ATOM 654 O O . LEU A 1 85 ? 1.751 -3.893 7.906 1.00 87.12 85 LEU A O 1
ATOM 658 N N . ILE A 1 86 ? 2.128 -4.979 5.981 1.00 87.25 86 ILE A N 1
ATOM 659 C CA . ILE A 1 86 ? 0.929 -5.829 6.062 1.00 87.25 86 ILE A CA 1
ATOM 660 C C . ILE A 1 86 ? 0.933 -6.650 7.356 1.00 87.25 86 ILE A C 1
ATOM 662 O O . ILE A 1 86 ? -0.067 -6.667 8.070 1.00 87.25 86 ILE A O 1
ATOM 666 N N . ILE A 1 87 ? 2.047 -7.324 7.671 1.00 90.00 87 ILE A N 1
ATOM 667 C CA . ILE A 1 87 ? 2.161 -8.181 8.862 1.00 90.00 87 ILE A CA 1
ATOM 668 C C . ILE A 1 87 ? 1.963 -7.369 10.143 1.00 90.00 87 ILE A C 1
ATOM 670 O O . ILE A 1 87 ? 1.197 -7.776 11.013 1.00 90.00 87 ILE A O 1
ATOM 674 N N . VAL A 1 88 ? 2.634 -6.223 10.264 1.00 87.81 88 VAL A N 1
ATOM 675 C CA . VAL A 1 88 ? 2.496 -5.339 11.429 1.00 87.81 88 VAL A CA 1
ATOM 676 C C . VAL A 1 88 ? 1.089 -4.762 11.490 1.00 87.81 88 VAL A C 1
ATOM 678 O O . VAL A 1 88 ? 0.493 -4.744 12.563 1.00 87.81 88 VAL A O 1
ATOM 681 N N . SER A 1 89 ? 0.518 -4.369 10.350 1.00 83.38 89 SER A N 1
ATOM 682 C CA . SER A 1 89 ? -0.854 -3.896 10.293 1.00 83.38 89 SER A CA 1
ATOM 683 C C . SER A 1 89 ? -1.829 -4.951 10.792 1.00 83.38 89 SER A C 1
ATOM 685 O O . SER A 1 89 ? -2.742 -4.559 11.479 1.00 83.38 89 SER A O 1
ATOM 687 N N . ILE A 1 90 ? -1.650 -6.266 10.625 1.00 84.06 90 ILE A N 1
ATOM 688 C CA . ILE A 1 90 ? -2.578 -7.250 11.239 1.00 84.06 90 ILE A CA 1
ATOM 689 C C . ILE A 1 90 ? -2.740 -7.044 12.762 1.00 84.06 90 ILE A C 1
ATOM 691 O O . ILE A 1 90 ? -3.823 -7.288 13.295 1.00 84.06 90 ILE A O 1
ATOM 695 N N . TYR A 1 91 ? -1.704 -6.558 13.451 1.00 80.56 91 TYR A N 1
ATOM 696 C CA . TYR A 1 91 ? -1.745 -6.289 14.890 1.00 80.56 91 TYR A CA 1
ATOM 697 C C . TYR A 1 91 ? -2.425 -4.966 15.280 1.00 80.56 91 TYR A C 1
ATOM 699 O O . TYR A 1 91 ? -2.865 -4.853 16.426 1.00 80.56 91 TYR A O 1
ATOM 707 N N . GLY A 1 92 ? -2.559 -4.007 14.357 1.00 67.75 92 GLY A N 1
ATOM 708 C CA . GLY A 1 92 ? -3.157 -2.687 14.612 1.00 67.75 92 GLY A CA 1
ATOM 709 C C . GLY A 1 92 ? -2.193 -1.540 14.380 1.00 67.75 92 GLY A C 1
ATOM 710 O O . GLY A 1 92 ? -1.292 -1.354 15.225 1.00 67.75 92 GLY A O 1
#

Secondary structure (DSSP, 8-state):
--HHHHHHH-EEEETTEEEEHHHHHHHHHHHHHHHHHHTT-TTHHHHHHHHHHHHHHHHHHHHHHH--TTTHHHHHHHHHHHHHHHHHHHH-

Sequence (92 aa):
MSILKWLFEAQIQFGSKSIAWREVIGGVLGLSSAVLGLKRKVIAWPVGIVGDALLFTVFLGAVFSFGAEDQQKNFYGQASRNLLLIIVSIYG

pLDDT: mean 73.59, std 10.23, range [47.34, 90.0]

Radius of gyration: 14.28 Å; chains: 1; bounding box: 32×25×38 Å